Protein AF-A0A3B1C2S9-F1 (afdb_monomer)

Foldseek 3Di:
DDDPQALLVLLVLCPVVQQADPVLSVLSVVVVVVVVVVCVVVPPDDDPPRQGSVNSLVSSQVSQGATGPDPPDGRHSLNSVVSVCVVVVHDDDDDDPVPPPPPPD

pLDDT: mean 83.74, std 14.15, range [43.19, 97.0]

Sequence (105 aa):
MSLINDARKLAQTLLKQNCIDRVGFNHIISRQKDFEKVRAVTGKNGAVTKRTGAEAILFISELRVKSAGKPDGILSEEEIVEAIAKQYGIPFKKLDPLDLDIDIV

Radius of gyration: 16.36 Å; Cα contacts (8 Å, |Δi|>4): 92; chains: 1; bounding box: 37×45×39 Å

Mean predicted aligned error: 7.58 Å

Solvent-accessible surface area (backbone atoms only — not comparable to full-atom values): 6368 Å² total; per-residue (Å²): 135,83,82,66,56,43,49,66,54,44,43,52,50,34,42,77,70,50,47,25,44,73,68,38,42,50,50,53,56,51,53,51,52,52,54,53,50,54,47,67,75,70,49,88,84,64,82,85,74,72,62,48,58,66,54,27,51,53,56,53,38,75,64,57,36,50,21,46,95,36,99,87,36,56,41,47,65,66,60,51,51,43,52,50,26,60,75,71,73,44,90,75,76,87,83,51,80,87,76,49,86,71,82,83,125

Secondary structure (DSSP, 8-state):
-----SHHHHHHHHHHTTSS-HHHHHHHHHHHHHHHHHHHHH-SSS---PPPHHHHHHHHHHTTPBPTT-TTPBPPHHHHHHHHHHHHTPPP-PPPTTT------

Organism: NCBI:txid652676

Nearest PDB structures (foldseek):
  7wio-assembly1_A  TM=4.983E-01  e=3.668E+00  Trichonephila clavipes
  2lpj-assembly1_A  TM=3.669E-01  e=2.565E+00  Euprosthenops australis

Structure (mmCIF, N/CA/C/O backbone):
data_AF-A0A3B1C2S9-F1
#
_entry.id   AF-A0A3B1C2S9-F1
#
loop_
_atom_site.group_PDB
_atom_site.id
_atom_site.type_symbol
_atom_site.label_atom_id
_atom_site.label_alt_id
_atom_site.label_comp_id
_atom_site.label_asym_id
_atom_site.label_entity_id
_atom_site.label_seq_id
_atom_site.pdbx_PDB_ins_code
_atom_site.Cartn_x
_atom_site.Cartn_y
_atom_site.Cartn_z
_atom_site.occupancy
_atom_site.B_iso_or_equiv
_atom_site.auth_seq_id
_atom_site.auth_comp_id
_atom_site.auth_asym_id
_atom_site.auth_atom_id
_atom_site.pdbx_PDB_model_num
ATOM 1 N N . MET A 1 1 ? -14.199 -1.309 -13.812 1.00 59.69 1 MET A N 1
ATOM 2 C CA . MET A 1 1 ? -13.124 -1.344 -12.791 1.00 59.69 1 MET A CA 1
ATOM 3 C C . MET A 1 1 ? -11.844 -1.845 -13.440 1.00 59.69 1 MET A C 1
ATOM 5 O O . MET A 1 1 ? -11.922 -2.777 -14.226 1.00 59.69 1 MET A O 1
ATOM 9 N N . SER A 1 2 ? -10.696 -1.216 -13.176 1.00 65.25 2 SER A N 1
ATOM 10 C CA . SER A 1 2 ? -9.397 -1.710 -13.663 1.00 65.25 2 SER A CA 1
ATOM 11 C C . SER A 1 2 ? -8.872 -2.768 -12.697 1.00 65.25 2 SER A C 1
ATOM 13 O O . SER A 1 2 ? -8.855 -2.521 -11.494 1.00 65.25 2 SER A O 1
ATOM 15 N N . LEU A 1 3 ? -8.447 -3.923 -13.214 1.00 76.19 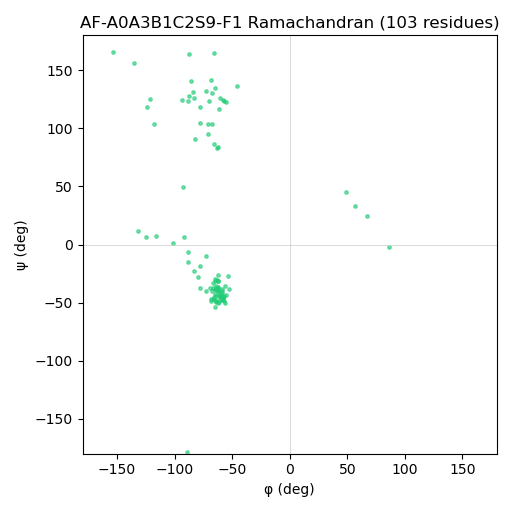3 LEU A N 1
ATOM 16 C CA . LEU A 1 3 ? -7.821 -4.975 -12.411 1.00 76.19 3 LEU A CA 1
ATOM 17 C C . LEU A 1 3 ? -6.532 -4.458 -11.754 1.00 76.19 3 LEU A C 1
ATOM 19 O O . LEU A 1 3 ? -5.629 -3.982 -12.453 1.00 76.19 3 LEU A O 1
ATOM 23 N N . ILE A 1 4 ? -6.446 -4.595 -10.427 1.00 81.00 4 ILE A N 1
ATOM 24 C CA . ILE A 1 4 ? -5.210 -4.438 -9.648 1.00 81.00 4 ILE A CA 1
ATOM 25 C C . ILE A 1 4 ? -4.319 -5.644 -9.951 1.00 81.00 4 ILE A C 1
ATOM 27 O O . ILE A 1 4 ? -4.478 -6.713 -9.373 1.00 81.00 4 ILE A O 1
ATOM 31 N N . ASN A 1 5 ? -3.413 -5.480 -10.908 1.00 79.00 5 ASN A N 1
ATOM 32 C CA . ASN A 1 5 ? -2.511 -6.535 -11.372 1.00 79.00 5 ASN A CA 1
ATOM 33 C C . ASN A 1 5 ? -1.030 -6.134 -11.297 1.00 79.00 5 ASN A C 1
ATOM 35 O O . ASN A 1 5 ? -0.178 -6.859 -11.797 1.00 79.00 5 ASN A O 1
ATOM 39 N N . ASP A 1 6 ? -0.732 -4.973 -10.711 1.00 84.38 6 ASP A N 1
ATOM 40 C CA . ASP A 1 6 ? 0.622 -4.481 -10.495 1.00 84.38 6 ASP A CA 1
ATOM 41 C C . ASP A 1 6 ? 0.679 -3.524 -9.287 1.00 84.38 6 ASP A C 1
ATOM 43 O O . ASP A 1 6 ? -0.344 -3.032 -8.794 1.00 84.38 6 ASP A O 1
ATOM 47 N N . ALA A 1 7 ? 1.900 -3.248 -8.818 1.00 90.19 7 ALA A N 1
ATOM 48 C CA . ALA A 1 7 ? 2.150 -2.378 -7.671 1.00 90.19 7 ALA A CA 1
ATOM 49 C C . ALA A 1 7 ? 1.734 -0.917 -7.915 1.00 90.19 7 ALA A C 1
ATOM 51 O O . ALA A 1 7 ? 1.320 -0.232 -6.982 1.00 90.19 7 ALA A O 1
ATOM 52 N N . ARG A 1 8 ? 1.785 -0.428 -9.160 1.00 92.31 8 ARG A N 1
ATOM 53 C CA . ARG A 1 8 ? 1.401 0.951 -9.492 1.00 92.31 8 ARG A CA 1
ATOM 54 C C . ARG A 1 8 ? -0.098 1.155 -9.318 1.00 92.31 8 ARG A C 1
ATOM 56 O O . ARG A 1 8 ? -0.511 2.151 -8.729 1.00 92.31 8 ARG A O 1
ATOM 63 N N . LYS A 1 9 ? -0.921 0.246 -9.836 1.00 92.50 9 LYS A N 1
ATOM 64 C CA . LYS A 1 9 ? -2.381 0.295 -9.697 1.00 92.50 9 LYS A CA 1
ATOM 65 C C . LYS A 1 9 ? -2.809 0.096 -8.251 1.00 92.50 9 LYS A C 1
ATOM 67 O O . LYS A 1 9 ? -3.734 0.773 -7.799 1.00 92.50 9 LYS A O 1
ATOM 72 N N . LEU A 1 10 ? -2.117 -0.776 -7.517 1.00 94.06 10 LEU A N 1
ATOM 73 C CA . LEU A 1 10 ? -2.333 -0.921 -6.081 1.00 94.06 10 LEU A CA 1
ATOM 74 C C . LEU A 1 10 ? -2.016 0.394 -5.351 1.00 94.06 10 LEU A C 1
ATOM 76 O O . LEU A 1 10 ? -2.880 0.923 -4.661 1.00 94.06 10 LEU A O 1
ATOM 80 N N . ALA A 1 11 ? -0.861 1.011 -5.614 1.00 95.19 11 ALA A N 1
ATOM 81 C CA . ALA A 1 11 ? -0.497 2.312 -5.048 1.00 95.19 11 ALA A CA 1
ATOM 82 C C . ALA A 1 11 ? -1.500 3.425 -5.402 1.00 95.19 11 ALA A C 1
ATOM 84 O O . ALA A 1 11 ? -1.820 4.265 -4.565 1.00 95.19 11 ALA A O 1
ATOM 85 N N . GLN A 1 12 ? -2.042 3.434 -6.625 1.00 95.81 12 GLN A N 1
ATOM 86 C CA . GLN A 1 12 ? -3.103 4.373 -7.011 1.00 95.81 12 GLN A CA 1
ATOM 87 C C . GLN A 1 12 ? -4.385 4.155 -6.202 1.00 95.81 12 GLN A C 1
ATOM 89 O O . GLN A 1 12 ? -5.048 5.125 -5.847 1.00 95.81 12 GLN A O 1
ATOM 94 N N . THR A 1 13 ? -4.737 2.899 -5.929 1.00 95.62 13 THR A N 1
ATOM 95 C CA . THR A 1 13 ? -5.907 2.543 -5.116 1.00 95.62 13 THR A CA 1
ATOM 96 C C . THR A 1 13 ? -5.718 3.021 -3.679 1.00 95.62 13 THR A C 1
ATOM 98 O O . THR A 1 13 ? -6.579 3.725 -3.159 1.00 95.62 13 THR A O 1
ATOM 101 N N . LEU A 1 14 ? -4.552 2.744 -3.090 1.00 96.38 14 LEU A N 1
ATOM 102 C CA . LEU A 1 14 ? -4.184 3.187 -1.743 1.00 96.38 14 LEU A CA 1
ATOM 103 C C . LEU A 1 14 ? -4.211 4.716 -1.612 1.00 96.38 14 LEU A C 1
ATOM 105 O O . LEU A 1 14 ? -4.739 5.241 -0.637 1.00 96.38 14 LEU A O 1
ATOM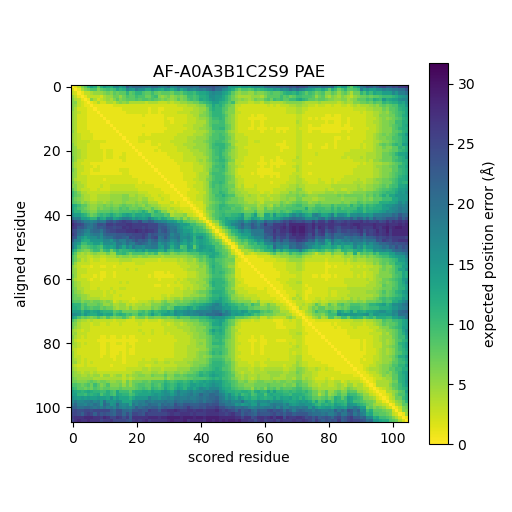 109 N N . LEU A 1 15 ? -3.707 5.443 -2.615 1.00 96.69 15 LEU A N 1
ATOM 110 C CA . LEU A 1 15 ? -3.755 6.907 -2.631 1.00 96.69 15 LEU A CA 1
ATOM 111 C C . LEU A 1 15 ? -5.197 7.432 -2.722 1.00 96.69 15 LEU A C 1
ATOM 113 O O . LEU A 1 15 ? -5.568 8.341 -1.989 1.00 96.69 15 LEU A O 1
ATOM 117 N N . LYS A 1 16 ? -6.028 6.861 -3.606 1.00 96.00 16 LYS A N 1
ATOM 118 C CA . LYS A 1 16 ? -7.436 7.275 -3.767 1.00 96.00 16 LYS A CA 1
ATOM 119 C C . LYS A 1 16 ? -8.266 7.055 -2.506 1.00 96.00 16 LYS A C 1
ATOM 121 O O . LYS A 1 16 ? -9.221 7.789 -2.277 1.00 96.00 16 LYS A O 1
ATOM 126 N N . GLN A 1 17 ? -7.926 6.033 -1.729 1.00 95.50 17 GLN A N 1
ATOM 127 C CA . GLN A 1 17 ? -8.618 5.690 -0.491 1.00 95.50 17 GLN A CA 1
ATOM 128 C C . GLN A 1 17 ? -8.007 6.358 0.750 1.00 95.50 17 GLN A C 1
ATOM 130 O O . GLN A 1 17 ? -8.465 6.077 1.853 1.00 95.50 17 GLN A O 1
ATOM 135 N N . ASN A 1 18 ? -7.025 7.255 0.585 1.00 95.50 18 ASN A N 1
ATOM 136 C CA . ASN A 1 18 ? -6.293 7.906 1.676 1.00 95.50 18 ASN A CA 1
ATOM 137 C C . ASN A 1 18 ? -5.608 6.918 2.640 1.00 95.50 18 ASN A C 1
ATOM 139 O O . ASN A 1 18 ? -5.492 7.206 3.824 1.00 95.50 18 ASN A O 1
ATOM 143 N N . CYS A 1 19 ? -5.139 5.766 2.152 1.00 95.88 19 CYS A N 1
ATOM 144 C CA . CYS A 1 19 ? -4.292 4.852 2.932 1.00 95.88 19 CYS A CA 1
ATOM 145 C C . CYS A 1 19 ? -2.831 5.325 2.955 1.00 95.88 19 CYS A C 1
ATOM 147 O O . CYS A 1 19 ? -2.099 5.062 3.900 1.00 95.88 19 CYS A O 1
ATOM 149 N N . ILE A 1 20 ? -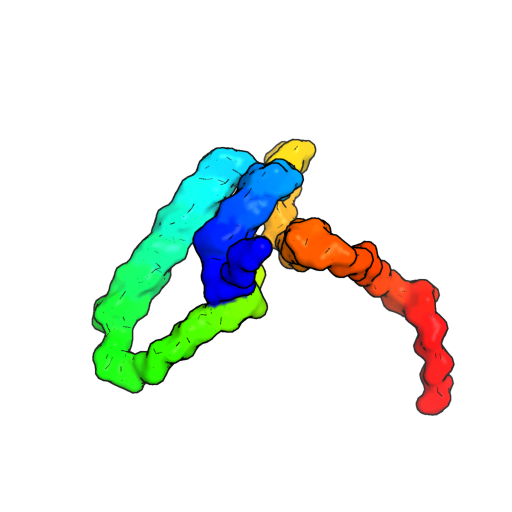2.402 6.037 1.911 1.00 96.62 20 ILE A N 1
ATOM 150 C CA . ILE A 1 20 ? -1.078 6.658 1.794 1.00 96.62 20 ILE A CA 1
ATOM 151 C C . ILE A 1 20 ? -1.222 8.081 1.269 1.00 96.62 20 ILE A C 1
ATOM 153 O O . ILE A 1 20 ? -2.190 8.403 0.577 1.00 96.62 20 ILE A O 1
ATOM 157 N N . ASP A 1 21 ? -0.232 8.921 1.550 1.00 95.31 21 ASP A N 1
ATOM 158 C CA . ASP A 1 21 ? -0.156 10.269 1.001 1.00 95.31 21 ASP A CA 1
ATOM 159 C C . ASP A 1 21 ? 0.588 10.304 -0.349 1.00 95.31 21 ASP A C 1
ATOM 161 O O . ASP A 1 21 ? 1.034 9.292 -0.911 1.00 95.31 21 ASP A O 1
ATOM 165 N N . ARG A 1 22 ? 0.732 11.511 -0.904 1.00 95.62 22 ARG A N 1
ATOM 166 C CA . ARG A 1 22 ? 1.424 11.712 -2.181 1.00 95.62 22 ARG A CA 1
ATOM 167 C C . ARG A 1 22 ? 2.913 11.361 -2.102 1.00 95.62 22 ARG A C 1
ATOM 169 O O . ARG A 1 22 ? 3.479 10.921 -3.105 1.00 95.62 22 ARG A O 1
ATOM 176 N N . VAL A 1 23 ? 3.535 11.548 -0.938 1.00 95.25 23 VAL A N 1
ATOM 177 C CA . VAL A 1 23 ? 4.948 11.232 -0.699 1.00 95.25 23 VAL A CA 1
ATOM 178 C C . VAL A 1 23 ? 5.152 9.719 -0.745 1.00 95.25 23 VAL A C 1
ATOM 180 O O . VAL A 1 23 ? 6.000 9.236 -1.497 1.00 95.25 23 VAL A O 1
ATOM 183 N N . GLY A 1 24 ? 4.311 8.968 -0.037 1.00 95.25 24 GLY A N 1
ATOM 184 C CA . GLY A 1 24 ? 4.283 7.512 -0.039 1.00 95.25 24 GLY A CA 1
ATOM 185 C C . GLY A 1 24 ? 4.028 6.936 -1.427 1.00 95.25 24 GLY A C 1
ATOM 186 O O . GLY A 1 24 ? 4.770 6.064 -1.878 1.00 95.25 24 GLY A O 1
ATOM 187 N N . PHE A 1 25 ? 3.058 7.488 -2.165 1.00 97.00 25 PHE A N 1
ATOM 188 C CA . PHE A 1 25 ? 2.810 7.092 -3.553 1.00 97.00 25 PHE A CA 1
ATOM 189 C C . PHE A 1 25 ? 4.062 7.249 -4.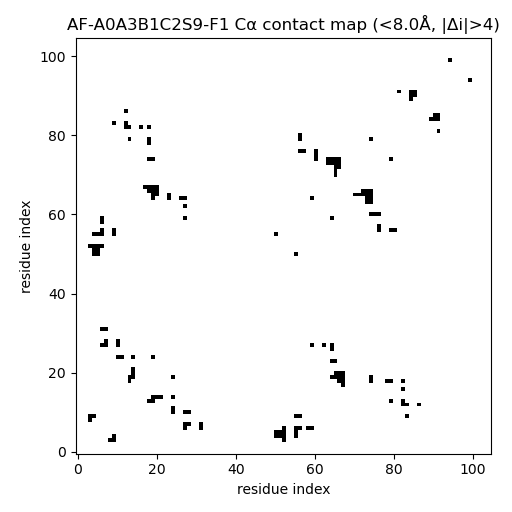427 1.00 97.00 25 PHE A C 1
ATOM 191 O O . PHE A 1 25 ? 4.461 6.316 -5.126 1.00 97.00 25 PHE A O 1
ATOM 198 N N . ASN A 1 26 ? 4.713 8.413 -4.375 1.00 96.81 26 ASN A N 1
ATOM 199 C CA . ASN A 1 26 ? 5.913 8.671 -5.169 1.00 96.81 26 ASN A CA 1
ATOM 200 C C . ASN A 1 26 ? 7.068 7.733 -4.786 1.00 96.81 26 ASN A C 1
ATOM 202 O O . ASN A 1 26 ? 7.777 7.255 -5.675 1.00 96.81 26 ASN A O 1
ATOM 206 N N . HIS A 1 27 ? 7.226 7.424 -3.495 1.00 95.88 27 HIS A N 1
ATOM 207 C CA . HIS A 1 27 ? 8.235 6.479 -3.018 1.00 95.88 27 HIS A CA 1
ATOM 208 C C . HIS A 1 27 ? 8.024 5.077 -3.613 1.00 95.88 27 HIS A C 1
ATOM 210 O O . HIS A 1 27 ? 8.965 4.513 -4.176 1.00 95.88 27 HIS A O 1
ATOM 216 N N . ILE A 1 28 ? 6.789 4.558 -3.595 1.00 95.19 28 ILE A N 1
ATOM 217 C CA . ILE A 1 28 ? 6.450 3.248 -4.182 1.00 95.19 28 ILE A CA 1
ATOM 218 C C . ILE A 1 28 ? 6.784 3.216 -5.678 1.00 95.19 28 ILE A C 1
ATOM 220 O O . ILE A 1 28 ? 7.443 2.289 -6.153 1.00 95.19 28 ILE A O 1
ATOM 224 N N . ILE A 1 29 ? 6.380 4.248 -6.429 1.00 95.31 29 ILE A N 1
ATOM 225 C CA . ILE A 1 29 ? 6.627 4.314 -7.876 1.00 95.31 29 ILE A CA 1
ATOM 226 C C . ILE A 1 29 ? 8.122 4.402 -8.197 1.00 95.31 29 ILE A C 1
ATOM 228 O O . ILE A 1 29 ? 8.567 3.794 -9.173 1.00 95.31 29 ILE A O 1
ATOM 232 N N . SER A 1 30 ? 8.902 5.139 -7.402 1.00 94.50 30 SER A N 1
ATOM 233 C CA . SER A 1 30 ? 10.356 5.214 -7.580 1.00 94.50 30 SER A CA 1
ATOM 234 C C . SER A 1 30 ? 11.000 3.845 -7.385 1.00 94.50 30 SER A C 1
ATOM 236 O O . SER A 1 30 ? 11.718 3.369 -8.261 1.00 94.50 30 SER A O 1
ATOM 238 N N . ARG A 1 31 ? 10.668 3.166 -6.281 1.00 92.88 31 ARG A N 1
ATOM 239 C CA . ARG A 1 31 ? 11.219 1.846 -5.959 1.00 92.88 31 ARG A CA 1
ATOM 240 C C . ARG A 1 31 ? 10.840 0.799 -6.993 1.00 92.88 31 ARG A C 1
ATOM 242 O O . ARG A 1 31 ? 11.686 0.002 -7.383 1.00 92.88 31 ARG A O 1
ATOM 249 N N . GLN A 1 32 ? 9.607 0.831 -7.497 1.00 89.44 32 GLN A N 1
ATOM 250 C CA . GLN A 1 32 ? 9.180 -0.083 -8.553 1.00 89.44 32 GLN A CA 1
ATOM 251 C C . GLN A 1 32 ? 10.064 0.057 -9.803 1.00 89.44 32 GLN A C 1
ATOM 253 O O . GLN A 1 32 ? 10.523 -0.949 -10.340 1.00 89.44 32 GLN A O 1
ATOM 258 N N . LYS A 1 33 ? 10.353 1.294 -10.232 1.00 88.62 33 LYS A N 1
ATOM 259 C CA . LYS A 1 33 ? 11.234 1.550 -11.383 1.00 88.62 33 LYS A CA 1
ATOM 260 C C . LYS A 1 33 ? 12.652 1.035 -11.146 1.00 88.62 33 LYS A C 1
ATOM 262 O O . LYS A 1 33 ? 13.258 0.500 -12.069 1.00 88.62 33 LYS A O 1
ATOM 267 N N . ASP A 1 34 ? 13.186 1.197 -9.939 1.00 87.38 34 ASP A N 1
ATOM 268 C CA . ASP A 1 34 ? 14.531 0.719 -9.608 1.00 87.38 34 ASP A CA 1
ATOM 269 C C . ASP A 1 34 ? 14.608 -0.811 -9.669 1.00 87.38 34 ASP A C 1
ATOM 271 O O . ASP A 1 34 ? 15.523 -1.358 -10.283 1.00 87.38 34 ASP A O 1
ATOM 275 N N . PHE A 1 35 ? 13.596 -1.508 -9.146 1.00 80.75 35 PHE A N 1
ATOM 276 C CA . PHE A 1 35 ? 13.483 -2.962 -9.281 1.00 80.75 35 PHE A CA 1
ATOM 277 C C . PHE A 1 35 ? 13.371 -3.416 -10.741 1.00 80.75 35 PHE A C 1
ATOM 279 O O . PHE A 1 35 ? 14.021 -4.384 -11.135 1.00 80.75 35 PHE A O 1
ATOM 286 N N . GLU A 1 36 ? 12.568 -2.728 -11.555 1.00 82.56 36 GLU A N 1
ATOM 287 C CA . GLU A 1 36 ? 12.428 -3.024 -12.986 1.00 82.56 36 GLU A CA 1
ATOM 288 C C . GLU A 1 36 ? 13.760 -2.847 -13.733 1.00 82.56 36 GLU A C 1
ATOM 290 O O . GLU A 1 36 ? 14.121 -3.699 -14.546 1.00 82.56 36 GLU A O 1
ATOM 295 N N . LYS A 1 37 ? 14.533 -1.798 -13.410 1.00 82.94 37 LYS A N 1
ATOM 296 C CA . LYS A 1 37 ? 15.877 -1.572 -13.968 1.00 82.94 37 LYS A CA 1
ATOM 297 C C . LYS A 1 37 ? 16.855 -2.673 -13.574 1.00 82.94 37 LYS A C 1
ATOM 299 O O . LYS A 1 37 ? 17.524 -3.217 -14.446 1.00 82.94 37 LYS A O 1
ATOM 304 N N . VAL A 1 38 ? 16.925 -3.024 -12.287 1.00 79.50 38 VAL A N 1
ATOM 305 C CA . VAL A 1 38 ? 17.800 -4.109 -11.808 1.00 79.50 38 VAL A CA 1
ATOM 306 C C . VAL A 1 38 ? 17.459 -5.409 -12.530 1.00 79.50 38 VAL A C 1
ATOM 308 O O . VAL A 1 38 ? 18.359 -6.083 -13.022 1.00 79.50 38 VAL A O 1
ATOM 311 N N . ARG A 1 39 ? 16.164 -5.717 -12.679 1.00 72.50 39 ARG A N 1
ATOM 312 C CA . ARG A 1 39 ? 15.691 -6.912 -13.388 1.00 72.50 39 ARG A CA 1
ATOM 313 C C . ARG A 1 39 ? 16.048 -6.903 -14.876 1.00 72.50 39 ARG A C 1
ATOM 315 O O . ARG A 1 39 ? 16.348 -7.956 -15.426 1.00 72.50 39 ARG A O 1
ATOM 322 N N . ALA A 1 40 ? 16.035 -5.742 -15.528 1.00 74.12 40 ALA A N 1
ATOM 323 C CA . ALA A 1 40 ? 16.460 -5.612 -16.922 1.00 74.12 40 ALA A CA 1
ATOM 324 C C . ALA A 1 40 ? 17.968 -5.869 -17.102 1.00 74.12 40 ALA A C 1
ATOM 326 O O . ALA A 1 40 ? 18.376 -6.424 -18.118 1.00 74.12 40 ALA A O 1
ATOM 327 N N . VAL A 1 41 ? 18.787 -5.505 -16.109 1.00 72.62 41 VAL A N 1
ATOM 328 C CA . VAL A 1 41 ? 20.244 -5.712 -16.136 1.00 72.62 41 VAL A CA 1
ATOM 329 C C . VAL A 1 41 ? 20.620 -7.164 -15.812 1.00 72.62 41 VAL A C 1
ATOM 331 O O . VAL A 1 41 ? 21.530 -7.710 -16.429 1.00 7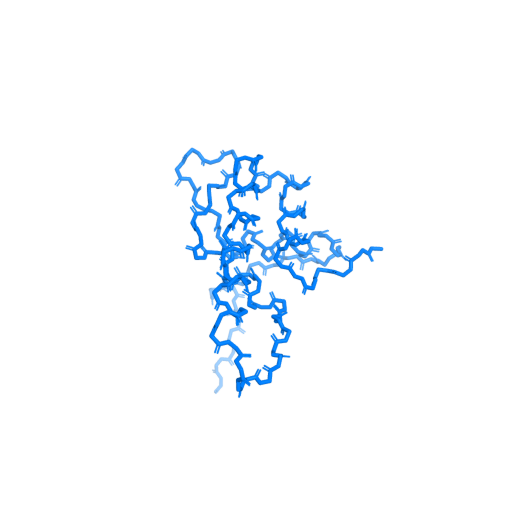2.62 41 VAL A O 1
ATOM 334 N N . THR A 1 42 ? 19.912 -7.817 -14.887 1.00 68.94 42 THR A N 1
ATOM 335 C CA . THR A 1 42 ? 20.185 -9.210 -14.478 1.00 68.94 42 THR A CA 1
ATOM 336 C C . THR A 1 42 ? 19.458 -10.268 -15.322 1.00 68.94 42 THR A C 1
ATOM 338 O O . THR A 1 42 ? 19.815 -11.445 -15.289 1.00 68.94 42 THR A O 1
ATOM 341 N N . GLY A 1 43 ? 18.449 -9.881 -16.106 1.00 56.12 43 GLY A N 1
ATOM 342 C CA . GLY A 1 43 ? 17.464 -10.785 -16.708 1.00 56.12 43 GLY A CA 1
ATOM 343 C C . GLY A 1 43 ? 17.749 -11.309 -18.119 1.00 56.12 43 GLY A C 1
ATOM 344 O O . GLY A 1 43 ? 16.842 -11.271 -18.946 1.00 56.12 43 GLY A O 1
ATOM 345 N N . LYS A 1 44 ? 18.941 -11.851 -18.418 1.00 51.97 44 LYS A N 1
ATOM 346 C CA . LYS A 1 44 ? 19.138 -12.612 -19.676 1.00 51.97 44 LYS A CA 1
ATOM 347 C C . LYS A 1 44 ? 18.585 -14.050 -19.652 1.00 51.97 44 LYS A C 1
ATOM 349 O O . LYS A 1 44 ? 18.330 -14.573 -20.726 1.00 51.97 44 LYS A O 1
ATOM 354 N N . ASN A 1 45 ? 18.325 -14.666 -18.488 1.00 47.56 45 ASN A N 1
ATOM 355 C CA . ASN A 1 45 ? 18.040 -16.118 -18.412 1.00 47.56 45 ASN A CA 1
ATOM 356 C C . ASN A 1 45 ? 16.802 -16.554 -17.588 1.00 47.56 45 ASN A C 1
ATOM 358 O O . ASN A 1 45 ? 16.652 -17.742 -17.319 1.00 47.56 45 ASN A O 1
ATOM 362 N N . GLY A 1 46 ? 15.906 -15.656 -17.167 1.00 46.12 46 GLY A N 1
ATOM 363 C CA . GLY A 1 46 ? 14.769 -16.024 -16.304 1.00 46.12 46 GLY A CA 1
ATOM 364 C C . GLY A 1 46 ? 13.423 -15.686 -16.930 1.00 46.12 46 GLY A C 1
ATOM 365 O O . GLY A 1 46 ? 13.199 -14.533 -17.293 1.00 46.12 46 GLY A O 1
ATOM 366 N N . ALA A 1 47 ? 12.532 -16.675 -17.041 1.00 43.19 47 ALA A N 1
ATOM 367 C CA . ALA A 1 47 ? 11.155 -16.502 -17.498 1.00 43.19 47 ALA A CA 1
ATOM 368 C C . ALA A 1 47 ? 10.491 -15.292 -16.822 1.00 43.19 47 ALA A C 1
ATOM 370 O O . ALA A 1 47 ? 10.636 -15.076 -15.619 1.00 43.19 47 ALA A O 1
ATOM 371 N N . VAL A 1 48 ? 9.762 -14.496 -17.607 1.00 48.59 48 VAL A N 1
ATOM 372 C CA . VAL A 1 48 ? 9.041 -13.311 -17.134 1.00 48.59 48 VAL A CA 1
ATOM 373 C C . VAL A 1 48 ? 7.926 -13.761 -16.189 1.00 48.59 48 VAL A C 1
ATOM 375 O O . VAL A 1 48 ? 6.782 -13.938 -16.602 1.00 48.59 48 VAL A O 1
ATOM 378 N N . THR A 1 49 ? 8.229 -13.927 -14.904 1.00 51.25 49 THR A N 1
ATOM 379 C CA . THR A 1 49 ? 7.193 -13.965 -13.878 1.00 51.25 49 THR A CA 1
ATOM 380 C C . THR A 1 49 ? 6.601 -12.558 -13.819 1.00 51.25 49 THR A C 1
ATOM 382 O O . THR A 1 49 ? 7.227 -11.572 -13.401 1.00 51.25 49 THR A O 1
ATOM 385 N N . LYS A 1 50 ? 5.403 -12.419 -14.399 1.00 54.91 50 LYS A N 1
ATOM 386 C CA . LYS A 1 50 ? 4.529 -11.277 -14.126 1.00 54.91 50 LYS A CA 1
ATOM 387 C C . LYS A 1 50 ? 4.314 -11.278 -12.619 1.00 54.91 50 LYS A C 1
ATOM 389 O O . LYS A 1 50 ? 3.874 -12.301 -12.102 1.00 54.91 50 LYS A O 1
ATOM 394 N N . ARG A 1 51 ? 4.638 -10.170 -11.943 1.00 60.97 51 ARG A N 1
ATOM 395 C CA . ARG A 1 51 ? 4.395 -10.079 -10.503 1.00 60.97 51 ARG A CA 1
ATOM 396 C C . ARG A 1 51 ? 2.924 -10.364 -10.248 1.00 60.97 51 ARG A C 1
ATOM 398 O O . ARG A 1 51 ? 2.060 -9.715 -10.840 1.00 60.97 51 ARG A O 1
ATOM 405 N N . THR A 1 52 ? 2.654 -11.369 -9.431 1.00 70.50 52 THR A N 1
ATOM 406 C CA . THR A 1 52 ? 1.292 -11.686 -9.006 1.00 70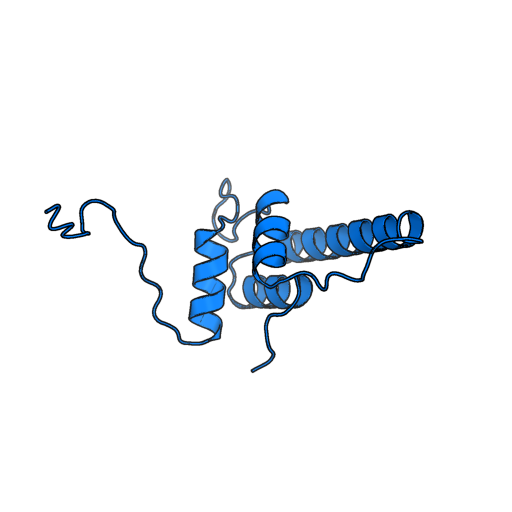.50 52 THR A CA 1
ATOM 407 C C . THR A 1 52 ? 0.728 -10.551 -8.141 1.00 70.50 52 THR A C 1
ATOM 409 O O . THR A 1 52 ? 1.464 -9.690 -7.653 1.00 70.50 52 THR A O 1
ATOM 412 N N . GLY A 1 53 ? -0.593 -10.534 -7.928 1.00 74.00 53 GLY A N 1
ATOM 413 C CA . GLY A 1 53 ? -1.212 -9.586 -6.992 1.00 74.00 53 GLY A CA 1
ATOM 414 C C . GLY A 1 53 ? -0.616 -9.683 -5.579 1.00 74.00 53 GLY A C 1
ATOM 415 O O . GLY A 1 53 ? -0.400 -8.656 -4.944 1.00 74.00 53 GLY A O 1
ATOM 416 N N . ALA A 1 54 ? -0.259 -10.894 -5.136 1.00 81.75 54 ALA A N 1
ATOM 417 C CA . ALA A 1 54 ? 0.392 -11.137 -3.849 1.00 81.75 54 ALA A CA 1
ATOM 418 C C . ALA A 1 54 ? 1.791 -10.499 -3.763 1.00 81.75 54 ALA A C 1
ATOM 420 O O . ALA A 1 54 ? 2.101 -9.819 -2.790 1.00 81.75 54 ALA A O 1
ATOM 421 N N . GLU A 1 55 ? 2.612 -10.622 -4.810 1.00 85.25 55 GLU A N 1
ATOM 422 C CA . GLU A 1 55 ? 3.932 -9.974 -4.857 1.00 85.25 55 GLU A CA 1
ATOM 423 C C . GLU A 1 55 ? 3.848 -8.444 -4.809 1.00 85.25 55 GLU A C 1
ATOM 425 O O . GLU A 1 55 ? 4.753 -7.793 -4.292 1.00 85.25 55 GLU A O 1
ATOM 430 N N . ALA A 1 56 ? 2.782 -7.848 -5.350 1.00 88.88 56 ALA A N 1
ATOM 431 C CA . ALA A 1 56 ? 2.572 -6.406 -5.262 1.00 88.88 56 ALA A CA 1
ATOM 432 C C . ALA A 1 56 ? 2.256 -5.951 -3.827 1.00 88.88 56 ALA A C 1
ATOM 434 O O . ALA A 1 56 ? 2.723 -4.886 -3.427 1.00 88.88 56 ALA A O 1
ATOM 435 N N . ILE A 1 57 ? 1.500 -6.751 -3.067 1.00 92.25 57 ILE A N 1
ATOM 436 C CA . ILE A 1 57 ? 1.193 -6.487 -1.653 1.00 92.25 57 ILE A CA 1
ATOM 437 C C . ILE A 1 57 ? 2.479 -6.551 -0.827 1.00 92.25 57 ILE A C 1
ATOM 439 O O . ILE A 1 57 ? 2.826 -5.564 -0.180 1.00 92.25 57 ILE A O 1
ATOM 443 N N . LEU A 1 58 ? 3.222 -7.658 -0.936 1.00 90.06 58 LEU A N 1
ATOM 444 C CA . LEU A 1 58 ? 4.489 -7.859 -0.225 1.00 90.06 58 LEU A CA 1
ATOM 445 C C . LEU A 1 58 ? 5.491 -6.745 -0.542 1.00 90.06 58 LEU A C 1
ATOM 447 O O . LEU A 1 58 ? 6.024 -6.107 0.360 1.00 90.06 58 LEU A O 1
ATOM 451 N N . PHE A 1 59 ? 5.666 -6.431 -1.830 1.00 90.94 59 PHE A N 1
ATOM 452 C CA . PHE A 1 59 ? 6.551 -5.353 -2.262 1.00 90.94 59 PHE A CA 1
ATOM 453 C C . PHE A 1 59 ? 6.206 -4.011 -1.608 1.00 90.94 59 PHE A C 1
ATOM 455 O O . PHE A 1 59 ? 7.112 -3.290 -1.214 1.00 90.94 59 PHE A O 1
ATOM 462 N N . ILE A 1 60 ? 4.924 -3.643 -1.506 1.00 93.50 60 ILE A N 1
ATOM 463 C CA . ILE A 1 60 ? 4.529 -2.364 -0.895 1.00 93.50 60 ILE A CA 1
ATOM 464 C C . ILE A 1 60 ? 4.709 -2.401 0.628 1.00 93.50 60 ILE A C 1
ATOM 466 O O . ILE A 1 60 ? 5.187 -1.416 1.191 1.00 93.50 60 ILE A O 1
ATOM 470 N N . SER A 1 61 ? 4.375 -3.523 1.270 1.00 92.81 61 SER A N 1
ATOM 471 C CA . SER A 1 61 ? 4.542 -3.747 2.714 1.00 92.81 61 SER A CA 1
ATOM 472 C C . SER A 1 61 ? 6.008 -3.581 3.152 1.00 92.81 61 SER A C 1
ATOM 474 O O . SER A 1 61 ? 6.321 -2.823 4.074 1.00 92.81 61 SER A O 1
ATOM 476 N N . GLU A 1 62 ? 6.944 -4.169 2.402 1.00 93.12 62 GLU A N 1
ATOM 477 C CA . GLU A 1 62 ? 8.389 -4.082 2.661 1.00 93.12 62 GLU A CA 1
ATOM 478 C C . GLU A 1 62 ? 8.954 -2.655 2.582 1.00 93.12 62 GLU A C 1
ATOM 480 O O . GLU A 1 62 ? 9.953 -2.343 3.235 1.00 93.12 62 GLU A O 1
ATOM 485 N N . LEU A 1 63 ? 8.320 -1.758 1.818 1.00 93.69 63 LEU A N 1
ATOM 486 C CA . LEU A 1 63 ? 8.765 -0.365 1.697 1.00 93.69 63 LEU A CA 1
ATOM 487 C C . LEU A 1 63 ? 8.497 0.471 2.949 1.00 93.69 63 LEU A C 1
ATOM 489 O O . LEU A 1 63 ? 8.983 1.604 3.019 1.00 93.69 63 LEU A O 1
ATOM 493 N N . ARG A 1 64 ? 7.730 -0.060 3.913 1.00 93.12 64 ARG A N 1
ATOM 494 C CA . ARG A 1 64 ? 7.395 0.596 5.184 1.00 93.12 64 ARG A CA 1
ATOM 495 C C . ARG A 1 64 ? 6.898 2.031 4.998 1.00 93.12 64 ARG A C 1
ATOM 497 O O . ARG A 1 64 ? 7.334 2.966 5.671 1.00 93.12 64 ARG A O 1
ATOM 504 N N . VAL A 1 65 ? 6.007 2.215 4.027 1.00 94.56 65 VAL A N 1
ATOM 505 C CA . VAL A 1 65 ? 5.418 3.521 3.714 1.00 94.56 65 VAL A CA 1
ATOM 506 C C . VAL A 1 65 ? 4.515 3.955 4.864 1.00 94.56 65 VAL A C 1
ATOM 508 O O . VAL A 1 65 ? 3.809 3.132 5.440 1.00 94.56 65 VAL A O 1
ATOM 511 N N . LYS A 1 66 ? 4.522 5.248 5.201 1.00 94.38 66 LYS A N 1
ATOM 512 C CA . LYS A 1 66 ? 3.637 5.781 6.239 1.00 94.38 66 LYS A CA 1
ATOM 513 C C . LYS A 1 66 ? 2.171 5.666 5.822 1.00 94.38 66 LYS A C 1
ATOM 515 O O . LYS A 1 66 ? 1.815 6.025 4.698 1.00 94.38 66 LYS A O 1
ATOM 520 N N . SER A 1 67 ? 1.343 5.209 6.752 1.00 94.06 67 SER A N 1
ATOM 521 C CA . SER A 1 67 ? -0.109 5.232 6.626 1.00 94.06 67 SER A CA 1
ATOM 522 C C . SER A 1 67 ? -0.599 6.674 6.773 1.00 94.06 67 SER A C 1
ATOM 524 O O . SER A 1 67 ? -0.178 7.414 7.670 1.00 94.06 67 SER A O 1
ATOM 526 N N . ALA A 1 68 ? -1.460 7.116 5.861 1.00 89.75 68 ALA A N 1
ATOM 527 C CA . ALA A 1 68 ? -2.004 8.464 5.922 1.00 89.75 68 ALA A CA 1
ATOM 528 C C . ALA A 1 68 ? -2.928 8.608 7.144 1.00 89.75 68 ALA A C 1
ATOM 530 O O . ALA A 1 68 ? -3.800 7.784 7.400 1.00 89.75 68 ALA A O 1
ATOM 531 N N . GLY A 1 69 ? -2.708 9.666 7.926 1.00 83.25 69 GLY A N 1
ATOM 532 C CA . GLY A 1 69 ? -3.454 9.918 9.164 1.00 83.25 69 GLY A CA 1
ATOM 533 C C . GLY A 1 69 ? -2.895 9.229 10.414 1.00 83.25 69 GLY A C 1
ATOM 534 O O . GLY A 1 69 ? -3.408 9.479 11.501 1.00 83.25 69 GLY A O 1
ATOM 535 N N . LYS A 1 70 ? -1.823 8.429 10.304 1.00 86.50 70 LYS A N 1
ATOM 536 C CA . LYS A 1 70 ? -1.121 7.829 11.453 1.00 86.50 70 LYS A CA 1
ATOM 537 C C . LYS A 1 70 ? 0.332 8.338 11.501 1.00 86.50 70 LYS A C 1
ATOM 539 O O . LYS A 1 70 ? 1.145 7.863 10.712 1.00 86.50 70 LYS A O 1
ATOM 544 N N . PRO A 1 71 ? 0.690 9.278 12.403 1.00 71.38 71 PRO A N 1
ATOM 545 C CA . PRO A 1 71 ? 2.012 9.933 12.425 1.00 71.38 71 PRO A CA 1
ATOM 546 C C . PRO A 1 71 ? 3.206 8.960 12.434 1.00 71.38 71 PRO A C 1
ATOM 548 O O . PRO A 1 71 ? 4.194 9.177 11.718 1.00 71.38 71 PRO A O 1
ATOM 551 N N . ASP A 1 72 ? 3.043 7.860 13.175 1.00 78.44 72 ASP A N 1
ATOM 552 C CA . ASP A 1 72 ? 4.034 6.793 13.365 1.00 78.44 72 ASP A CA 1
ATOM 553 C C . ASP A 1 72 ? 3.569 5.439 12.799 1.00 78.44 72 ASP A C 1
ATOM 555 O O . ASP A 1 72 ? 4.213 4.411 13.002 1.00 78.44 72 ASP A O 1
ATOM 559 N N . GLY A 1 73 ? 2.439 5.419 12.083 1.00 89.69 73 GLY A N 1
ATOM 560 C CA . GLY A 1 73 ? 1.881 4.196 11.516 1.00 89.69 73 GLY A CA 1
ATOM 561 C C . GLY A 1 73 ? 2.539 3.847 10.189 1.00 89.69 73 GLY A C 1
ATOM 562 O O . GLY A 1 73 ? 2.544 4.654 9.260 1.00 89.69 73 GLY A O 1
ATOM 563 N N . ILE A 1 74 ? 3.057 2.628 10.080 1.00 94.12 74 ILE A N 1
ATOM 564 C CA . ILE A 1 74 ? 3.425 2.029 8.795 1.00 94.12 74 ILE A CA 1
ATOM 565 C C . ILE A 1 74 ? 2.175 1.378 8.203 1.00 94.12 74 ILE A C 1
ATOM 567 O O . ILE A 1 74 ? 1.394 0.781 8.939 1.00 94.12 74 ILE A O 1
ATOM 571 N N . LEU A 1 75 ? 2.005 1.502 6.888 1.00 94.69 75 LEU A N 1
ATOM 572 C CA . LEU A 1 75 ? 0.958 0.817 6.143 1.00 94.69 75 LEU A CA 1
ATOM 573 C C . LEU A 1 75 ? 1.136 -0.703 6.267 1.00 94.69 75 LEU A C 1
ATOM 575 O O . LEU A 1 75 ? 2.146 -1.236 5.803 1.00 94.69 75 LEU A O 1
ATOM 579 N N . SER A 1 76 ? 0.168 -1.385 6.877 1.00 92.88 76 SER A N 1
ATOM 580 C CA . SER A 1 76 ? 0.210 -2.837 7.072 1.00 92.88 76 SER A CA 1
ATOM 581 C C . SER A 1 76 ? -0.367 -3.611 5.883 1.00 92.88 76 SER A C 1
ATOM 583 O O . SER A 1 76 ? -1.086 -3.065 5.042 1.00 92.88 76 SER A O 1
ATOM 585 N N . GLU A 1 77 ? -0.080 -4.913 5.810 1.00 92.31 77 GLU A N 1
ATOM 586 C CA . GLU A 1 77 ? -0.676 -5.791 4.796 1.00 92.3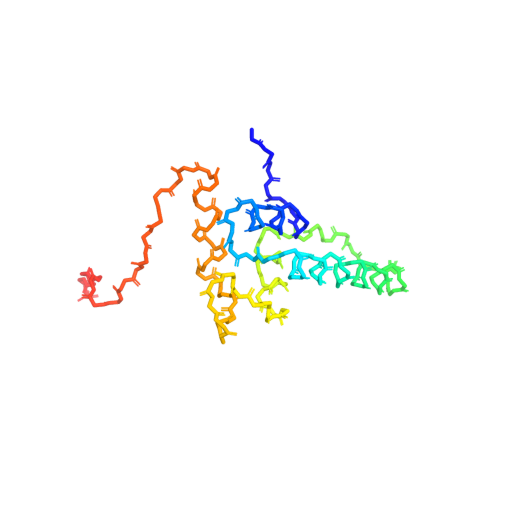1 77 GLU A CA 1
ATOM 587 C C . GLU A 1 77 ? -2.193 -5.868 4.936 1.00 92.31 77 GLU A C 1
ATOM 589 O O . GLU A 1 77 ? -2.894 -5.861 3.925 1.00 92.31 77 GLU A O 1
ATOM 594 N N . GLU A 1 78 ? -2.712 -5.872 6.166 1.00 92.00 78 GLU A N 1
ATOM 595 C CA . GLU A 1 78 ? -4.153 -5.855 6.399 1.00 92.00 78 GLU A CA 1
ATOM 596 C C . GLU A 1 78 ? -4.798 -4.594 5.826 1.00 92.00 78 GLU A C 1
ATOM 598 O O . GLU A 1 78 ? -5.802 -4.706 5.129 1.00 92.00 78 GLU A O 1
ATOM 603 N N . GLU A 1 79 ? -4.202 -3.414 6.036 1.00 93.75 79 GLU A N 1
ATOM 604 C CA . GLU A 1 79 ? -4.705 -2.158 5.461 1.00 93.75 79 GLU A CA 1
ATOM 605 C C . GLU A 1 79 ? -4.683 -2.191 3.923 1.00 93.75 79 GLU A C 1
ATOM 607 O O . GLU A 1 79 ? -5.591 -1.677 3.264 1.00 93.75 79 GLU A O 1
ATOM 612 N N . ILE A 1 80 ? -3.667 -2.828 3.327 1.00 95.19 80 ILE A N 1
ATOM 613 C CA . ILE A 1 80 ? -3.574 -3.001 1.873 1.00 95.19 80 ILE A CA 1
ATOM 614 C C . ILE A 1 80 ? -4.687 -3.927 1.363 1.00 95.19 80 ILE A C 1
ATOM 616 O O . ILE A 1 80 ? -5.353 -3.604 0.375 1.00 95.19 80 ILE A O 1
ATOM 620 N N . VAL A 1 81 ? -4.902 -5.071 2.016 1.00 93.81 81 VAL A N 1
ATOM 621 C CA . VAL A 1 81 ? -5.932 -6.048 1.629 1.00 93.81 81 VAL A CA 1
ATOM 622 C C . VAL A 1 81 ? -7.335 -5.484 1.846 1.00 93.81 81 VAL A C 1
ATOM 624 O O . VAL A 1 81 ? -8.195 -5.651 0.980 1.00 93.81 81 VAL A O 1
ATOM 627 N N . GLU A 1 82 ? -7.563 -4.754 2.935 1.00 94.69 82 GLU A N 1
ATOM 628 C CA . GLU A 1 82 ? -8.819 -4.051 3.196 1.00 94.69 82 GLU A CA 1
ATOM 629 C C . GLU A 1 82 ? -9.116 -3.023 2.094 1.00 94.69 82 GLU A C 1
ATOM 631 O O . GLU A 1 82 ? -10.230 -2.980 1.563 1.00 94.69 82 GLU A O 1
ATOM 636 N N . ALA A 1 83 ?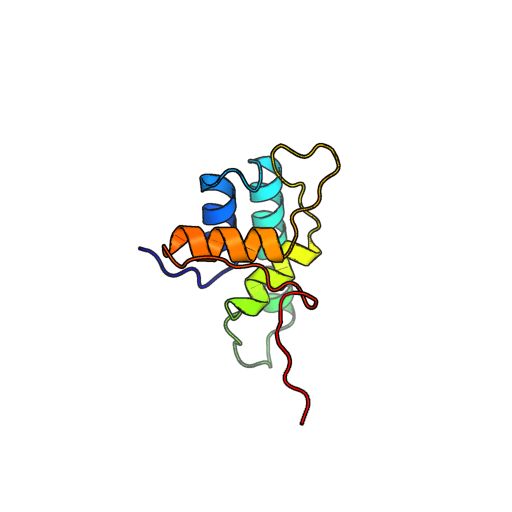 -8.112 -2.252 1.659 1.00 94.56 83 ALA A N 1
ATOM 637 C CA . ALA A 1 83 ? -8.269 -1.305 0.556 1.00 94.56 83 ALA A CA 1
ATOM 638 C C . ALA A 1 83 ? -8.608 -1.999 -0.777 1.00 94.56 83 ALA A C 1
ATOM 640 O O . ALA A 1 83 ? -9.416 -1.492 -1.567 1.00 94.56 83 ALA A O 1
ATOM 641 N N . ILE A 1 84 ? -8.023 -3.176 -1.035 1.00 93.44 84 ILE A N 1
ATOM 642 C CA . ILE A 1 84 ? -8.365 -4.018 -2.190 1.00 93.44 84 ILE A CA 1
ATOM 643 C C . ILE A 1 84 ? -9.818 -4.494 -2.083 1.00 93.44 84 ILE A C 1
ATOM 645 O O . ILE A 1 84 ? -10.581 -4.334 -3.036 1.00 93.44 84 ILE A O 1
ATOM 649 N N . ALA A 1 85 ? -10.226 -5.033 -0.934 1.00 93.81 85 ALA A N 1
ATOM 650 C CA . ALA A 1 85 ? -11.585 -5.513 -0.703 1.00 93.81 85 ALA A CA 1
ATOM 651 C C . ALA A 1 85 ? -12.614 -4.390 -0.919 1.00 93.81 85 ALA A C 1
ATOM 653 O O . ALA A 1 85 ? -13.553 -4.545 -1.705 1.00 93.81 85 ALA A O 1
ATOM 654 N N . LYS A 1 86 ? -12.355 -3.204 -0.352 1.00 94.06 86 LYS A N 1
ATOM 655 C CA . LYS A 1 86 ? -13.162 -1.992 -0.548 1.00 94.06 86 LYS A CA 1
ATOM 656 C C . LYS A 1 86 ? -13.242 -1.568 -2.015 1.00 94.06 86 LYS A C 1
ATOM 658 O O . LYS A 1 86 ? -14.315 -1.193 -2.482 1.00 94.06 86 LYS A O 1
ATOM 663 N N . GLN A 1 87 ? -12.142 -1.664 -2.765 1.00 93.19 87 GLN A N 1
ATOM 664 C CA . GLN A 1 87 ? -12.117 -1.344 -4.197 1.00 93.19 87 GLN A CA 1
ATOM 665 C C . GLN A 1 87 ? -13.022 -2.263 -5.029 1.00 93.19 87 GLN A C 1
ATOM 667 O O . GLN A 1 87 ? -13.528 -1.816 -6.058 1.00 93.19 87 GLN A O 1
ATOM 672 N N . TYR A 1 88 ? -13.221 -3.515 -4.612 1.00 92.62 88 TYR A N 1
ATOM 673 C CA . TYR A 1 88 ? -14.073 -4.489 -5.306 1.00 92.62 88 TYR A CA 1
ATOM 674 C C . TYR A 1 88 ? -15.454 -4.679 -4.662 1.00 92.62 88 TYR A C 1
ATOM 676 O O . TYR A 1 88 ? -16.243 -5.475 -5.162 1.00 92.62 88 TYR A O 1
ATOM 684 N N . GLY A 1 89 ? -15.766 -3.956 -3.582 1.00 93.50 89 GLY A N 1
ATOM 685 C CA . GLY A 1 89 ? -17.024 -4.123 -2.848 1.00 93.50 89 GLY A CA 1
ATOM 686 C C . GLY A 1 89 ? -17.140 -5.475 -2.137 1.00 93.50 89 GLY A C 1
ATOM 687 O O . GLY A 1 89 ? -18.247 -5.951 -1.905 1.00 93.50 89 GLY A O 1
ATOM 688 N N . ILE A 1 90 ? -16.008 -6.107 -1.817 1.00 93.25 90 ILE A N 1
ATOM 689 C CA . ILE A 1 90 ? -15.958 -7.371 -1.081 1.00 93.25 90 ILE A CA 1
ATOM 690 C C . ILE A 1 90 ? -15.944 -7.037 0.417 1.00 93.25 90 ILE A C 1
ATOM 692 O O . ILE A 1 90 ? -15.102 -6.239 0.837 1.00 93.25 90 ILE A O 1
ATOM 696 N N . PRO A 1 91 ? -16.836 -7.621 1.238 1.00 90.19 91 PRO A N 1
ATOM 697 C CA . PRO A 1 91 ? -16.774 -7.464 2.685 1.00 90.19 91 PRO A CA 1
ATOM 698 C C . PRO A 1 91 ? -15.424 -7.942 3.225 1.00 90.19 91 PRO A C 1
ATOM 700 O O . PRO A 1 91 ? -15.025 -9.085 3.000 1.00 90.19 91 PRO A O 1
ATOM 703 N N . PHE A 1 92 ? -14.723 -7.069 3.943 1.00 91.38 92 PHE A N 1
ATOM 704 C CA . PHE A 1 92 ? -13.494 -7.423 4.640 1.00 91.38 92 PHE A CA 1
ATOM 705 C C . PHE A 1 92 ? -13.827 -7.803 6.082 1.00 91.38 92 PHE A C 1
ATOM 707 O O . PHE A 1 92 ? -14.442 -7.020 6.806 1.00 91.38 92 PHE A O 1
ATOM 714 N N . LYS A 1 93 ? -13.426 -9.006 6.500 1.00 86.12 93 LYS A N 1
ATOM 715 C CA . LYS A 1 93 ? -13.523 -9.457 7.889 1.00 86.12 93 LYS A CA 1
ATOM 716 C C . LYS A 1 93 ? -12.136 -9.871 8.353 1.00 86.12 93 LYS A C 1
ATOM 718 O O . LYS A 1 93 ? -11.552 -10.801 7.800 1.00 86.12 93 LYS A O 1
ATOM 723 N N . LYS A 1 94 ? -11.623 -9.192 9.378 1.00 83.62 94 LYS A N 1
ATOM 724 C CA . LYS A 1 94 ? -10.457 -9.676 10.112 1.00 83.62 94 LYS A CA 1
ATOM 725 C C . LYS A 1 94 ? -10.890 -10.910 10.903 1.00 83.62 94 LYS A C 1
ATOM 727 O O . LYS A 1 94 ? -11.867 -10.843 11.644 1.00 83.62 94 LYS A O 1
ATOM 732 N N . LEU A 1 95 ? -10.209 -12.030 10.688 1.00 81.88 95 LEU A N 1
ATOM 733 C CA . LEU A 1 95 ? -10.436 -13.241 11.469 1.00 81.88 95 LEU A CA 1
ATOM 734 C C . LEU A 1 95 ? -9.744 -13.067 12.821 1.00 81.88 95 LEU A C 1
ATOM 736 O O . LEU A 1 95 ? -8.527 -12.886 12.863 1.00 81.88 95 LEU A O 1
ATOM 740 N N . ASP A 1 96 ? -10.522 -13.087 13.898 1.00 78.62 96 ASP A N 1
ATOM 741 C CA . ASP A 1 96 ? -9.992 -13.228 15.249 1.00 78.62 96 ASP A CA 1
ATOM 742 C C . ASP A 1 96 ? -9.890 -14.731 15.562 1.00 78.62 96 ASP A C 1
ATOM 744 O O . ASP A 1 96 ? -10.896 -15.436 15.442 1.00 78.62 96 ASP A O 1
ATOM 748 N N . PRO A 1 97 ? -8.703 -15.254 15.924 1.00 75.88 97 PRO A N 1
ATOM 749 C CA . PRO A 1 97 ? -8.540 -16.645 16.341 1.00 75.88 97 PRO A CA 1
ATOM 750 C C . PRO A 1 97 ? -9.474 -17.072 17.477 1.00 75.88 97 PRO A C 1
ATOM 752 O O . PRO A 1 97 ? -9.778 -18.254 17.575 1.00 75.88 97 PRO A O 1
ATOM 755 N N . LEU A 1 98 ? -9.911 -16.137 18.326 1.00 77.06 98 LEU A N 1
ATOM 756 C CA . LEU A 1 98 ? -10.818 -16.405 19.444 1.00 77.06 98 LEU A CA 1
ATOM 757 C C . LEU A 1 98 ? -12.296 -16.436 19.026 1.00 77.06 98 LEU A C 1
ATOM 759 O O . LEU A 1 98 ? -13.095 -17.065 19.709 1.00 77.06 98 LEU A O 1
ATOM 763 N N . ASP A 1 99 ? -12.645 -15.792 17.907 1.00 70.50 99 ASP A N 1
ATOM 764 C CA . ASP A 1 99 ? -13.994 -15.827 17.313 1.00 70.50 99 ASP A CA 1
ATOM 765 C C . ASP A 1 99 ? -14.171 -16.998 16.331 1.00 70.50 99 ASP A C 1
ATOM 767 O O . ASP A 1 99 ? -15.254 -17.211 15.777 1.00 70.50 99 ASP A O 1
ATOM 771 N N . LEU A 1 100 ? -13.092 -17.726 16.043 1.00 69.00 100 LEU A N 1
ATOM 772 C CA . LEU A 1 100 ? -13.156 -18.967 15.294 1.00 69.00 100 LEU A CA 1
ATOM 773 C C . LEU A 1 100 ? -13.649 -20.053 16.254 1.00 69.00 100 LEU A C 1
ATOM 775 O O . LEU A 1 100 ? -12.884 -20.541 17.081 1.00 69.00 100 LEU A O 1
ATOM 779 N N . ASP A 1 101 ? -14.919 -20.445 16.118 1.00 67.50 101 ASP A N 1
ATOM 780 C CA . ASP A 1 101 ? -15.413 -21.732 16.621 1.00 67.50 101 ASP A CA 1
ATOM 781 C C . ASP A 1 101 ? -14.664 -22.834 15.861 1.00 67.50 101 ASP A C 1
ATOM 783 O O . ASP A 1 101 ? -15.086 -23.331 14.813 1.00 67.50 101 ASP A O 1
ATOM 787 N N . ILE A 1 102 ? -13.461 -23.146 16.336 1.00 67.44 102 ILE A N 1
ATOM 788 C CA . ILE A 1 102 ? -12.733 -24.326 15.914 1.00 67.44 102 ILE A CA 1
ATOM 789 C C . ILE A 1 102 ? -13.320 -25.451 16.759 1.00 67.44 102 ILE A C 1
ATOM 791 O O . ILE A 1 102 ? -12.850 -25.713 17.866 1.00 67.44 102 ILE A O 1
ATOM 795 N N . ASP A 1 103 ? -14.363 -26.104 16.248 1.00 66.06 103 ASP A N 1
ATOM 796 C CA . ASP A 1 103 ? -14.715 -27.452 16.689 1.00 66.06 103 ASP A CA 1
ATOM 797 C C . ASP A 1 103 ? -13.521 -28.357 16.338 1.00 66.06 103 ASP A C 1
ATOM 799 O O . ASP A 1 103 ? -13.439 -28.946 15.259 1.00 66.06 103 ASP A O 1
ATOM 803 N N . ILE A 1 104 ? -12.517 -28.375 17.217 1.00 59.06 104 ILE A N 1
ATOM 804 C CA . ILE A 1 104 ? -11.378 -29.286 17.140 1.00 59.06 104 ILE A CA 1
ATOM 805 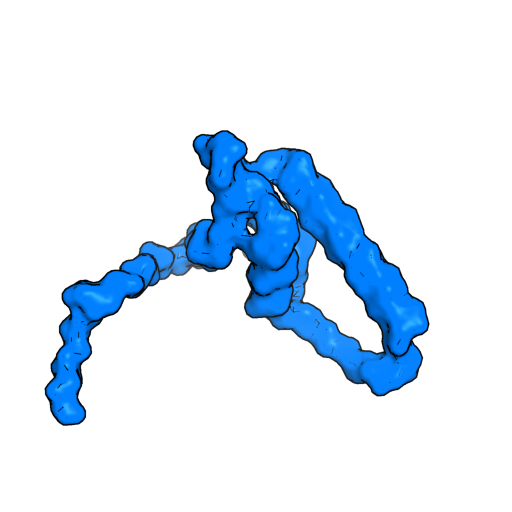C C . ILE A 1 104 ? -11.931 -30.672 17.486 1.00 59.06 104 ILE A C 1
ATOM 807 O O . ILE A 1 104 ? -12.202 -30.953 18.654 1.00 59.06 104 ILE A O 1
ATOM 811 N N . VAL A 1 105 ? -12.115 -31.513 16.466 1.00 52.12 105 VAL A N 1
ATOM 812 C CA . VAL A 1 105 ? -12.378 -32.957 16.597 1.00 52.12 105 VAL A CA 1
ATOM 813 C C . VAL A 1 105 ? -11.080 -33.726 16.402 1.00 52.12 105 VAL A C 1
ATOM 815 O O . VAL A 1 105 ? -10.367 -33.422 15.417 1.00 52.12 105 VAL A O 1
#